Protein AF-A0A6P0TL24-F1 (afdb_monomer)

Nearest PDB structures (foldseek):
  1b33-assembly2_O  TM=9.748E-01  e=2.075E-07  Mastigocladus laminosus
  7vea-assembly1_eY  TM=9.847E-01  e=3.418E-07  Thermosynechococcus vestitus BP-1
  7ext-assembly1_b7  TM=9.639E-01  e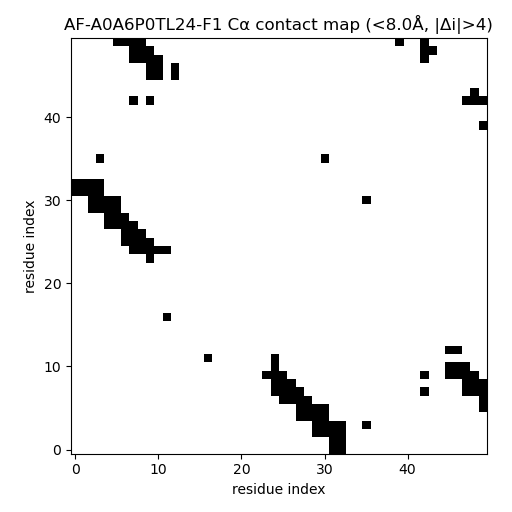=7.487E-07  Picosynechococcus sp. PCC 7002
  7eyd-assembly1_G8  TM=9.752E-01  e=1.148E-06  Nostoc sp. PCC 7120 = FACHB-418
  8imi-assembly1_Z  TM=9.779E-01  e=3.857E-06  Anthocerotibacter panamensis

Sequence (50 aa):
MRMFEITACVPSQTRIRTQRELQNTYFTKLVPYDNWFREQQRIQKMGGTI

Secondary structure (DSSP, 8-state):
--EEEEEEE---SS----SS-HHHHEEEEEEEHHHHHHHHHHHHHTT-B-

Structure (mmCIF, N/CA/C/O backbone):
data_AF-A0A6P0TL24-F1
#
_entry.id   AF-A0A6P0TL24-F1
#
loop_
_atom_site.group_PDB
_atom_site.id
_atom_site.type_symbol
_atom_site.label_atom_id
_atom_site.label_alt_id
_atom_site.label_comp_id
_atom_site.label_asym_id
_atom_site.label_entity_id
_atom_site.label_seq_id
_atom_site.pdbx_PDB_ins_code
_atom_site.Cartn_x
_atom_site.Cartn_y
_atom_site.Cartn_z
_atom_site.occupancy
_atom_site.B_iso_or_equiv
_atom_site.auth_seq_id
_atom_site.auth_comp_id
_atom_site.auth_asym_id
_atom_site.auth_atom_id
_atom_site.pdbx_PDB_model_num
ATOM 1 N N . MET A 1 1 ? -15.415 4.514 15.519 1.00 77.19 1 MET A N 1
ATOM 2 C CA . MET A 1 1 ? -14.764 3.984 14.298 1.00 77.19 1 MET A CA 1
ATOM 3 C C . MET A 1 1 ? -13.290 3.758 14.597 1.00 77.19 1 MET A C 1
ATOM 5 O O . MET A 1 1 ? -12.688 4.639 15.193 1.00 77.19 1 MET A O 1
ATOM 9 N N . ARG A 1 2 ? -12.732 2.586 14.263 1.00 94.62 2 ARG A N 1
ATOM 10 C CA . ARG A 1 2 ? -11.306 2.267 14.480 1.00 94.62 2 ARG A CA 1
ATOM 11 C C . ARG A 1 2 ? -10.505 2.614 13.222 1.00 94.62 2 ARG A C 1
ATOM 13 O O . ARG A 1 2 ? -10.977 2.345 12.119 1.00 94.62 2 ARG A O 1
ATOM 20 N N . MET A 1 3 ? -9.314 3.177 13.396 1.00 96.88 3 MET A N 1
ATOM 21 C CA . MET A 1 3 ? -8.393 3.551 12.31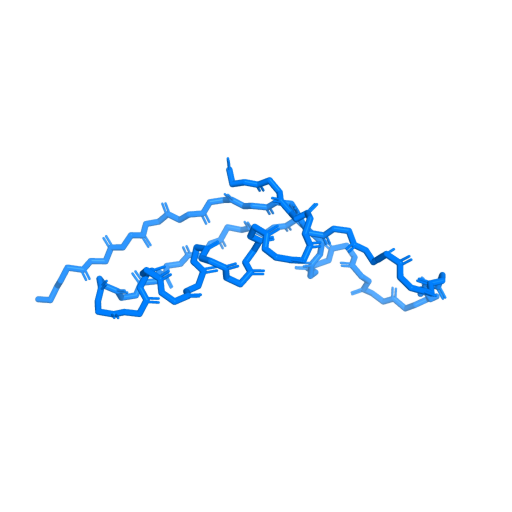8 1.00 96.88 3 MET A CA 1
ATOM 22 C C . MET A 1 3 ? -7.041 2.883 12.565 1.00 96.88 3 MET A C 1
ATOM 24 O O . MET A 1 3 ? -6.624 2.758 13.715 1.00 96.88 3 MET A O 1
ATOM 28 N N . PHE A 1 4 ? -6.367 2.480 11.496 1.00 97.56 4 PHE A N 1
ATOM 29 C CA . PHE A 1 4 ? -4.964 2.085 11.513 1.00 97.56 4 PHE A 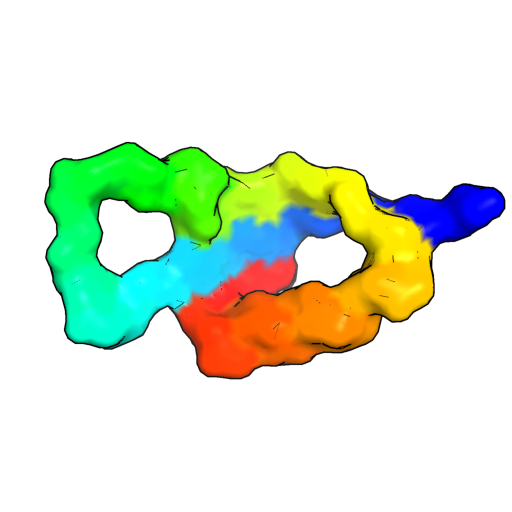CA 1
ATOM 30 C C . PHE A 1 4 ? -4.122 3.217 10.937 1.00 97.56 4 PHE A C 1
ATOM 32 O O . PHE A 1 4 ? -4.488 3.789 9.912 1.00 97.56 4 PHE A O 1
ATOM 39 N N . GLU A 1 5 ? -2.993 3.514 11.563 1.00 97.69 5 GLU A N 1
ATOM 40 C CA . GLU A 1 5 ? -1.917 4.281 10.942 1.00 97.69 5 GLU A CA 1
ATOM 41 C C . GLU A 1 5 ? -0.904 3.289 10.382 1.00 97.69 5 GLU A C 1
ATOM 43 O O . GLU A 1 5 ? -0.427 2.416 11.107 1.00 97.69 5 GLU A O 1
ATOM 48 N N . ILE A 1 6 ? -0.644 3.364 9.078 1.00 97.00 6 ILE A N 1
ATOM 49 C CA . ILE A 1 6 ? 0.195 2.389 8.379 1.00 97.00 6 ILE A CA 1
ATOM 50 C C . ILE A 1 6 ? 1.246 3.111 7.555 1.00 97.00 6 ILE A C 1
ATOM 52 O O . ILE A 1 6 ? 0.935 4.095 6.883 1.00 97.00 6 ILE A O 1
ATOM 56 N N . THR A 1 7 ? 2.468 2.591 7.592 1.00 97.75 7 THR A N 1
ATOM 57 C CA . THR A 1 7 ? 3.575 2.984 6.719 1.00 97.75 7 THR A CA 1
ATOM 58 C C . THR A 1 7 ? 3.838 1.830 5.767 1.00 97.75 7 THR A C 1
ATOM 60 O O . THR A 1 7 ? 3.727 0.682 6.177 1.00 97.75 7 THR A O 1
ATOM 63 N N . ALA A 1 8 ? 4.101 2.107 4.494 1.00 96.94 8 ALA A N 1
ATOM 64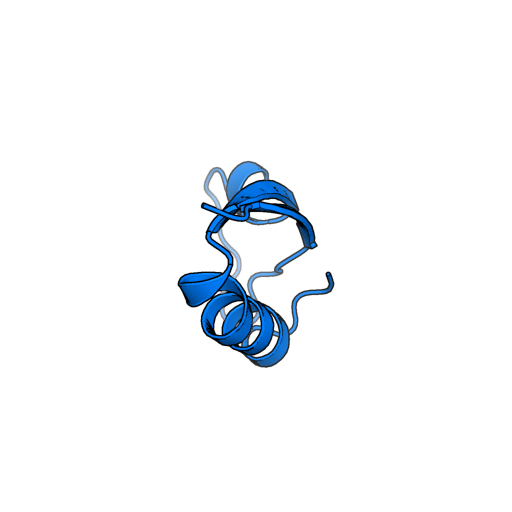 C CA . ALA A 1 8 ? 4.426 1.065 3.529 1.00 96.94 8 ALA A CA 1
ATOM 65 C C . ALA A 1 8 ? 5.306 1.593 2.392 1.00 96.94 8 ALA A C 1
ATOM 67 O O . ALA A 1 8 ? 5.259 2.775 2.040 1.00 96.94 8 ALA A O 1
ATOM 68 N N . CYS A 1 9 ? 6.063 0.678 1.787 1.00 95.44 9 CYS A N 1
ATOM 69 C CA . CYS A 1 9 ? 6.849 0.889 0.579 1.00 95.44 9 CYS A CA 1
ATOM 70 C C . CYS A 1 9 ? 6.322 -0.001 -0.557 1.00 95.44 9 CYS A C 1
ATOM 72 O O . CYS A 1 9 ? 6.339 -1.221 -0.419 1.00 95.44 9 CYS A O 1
ATOM 74 N N . VAL A 1 10 ? 5.866 0.566 -1.677 1.00 94.94 10 VAL A N 1
ATOM 75 C CA . VAL A 1 10 ? 5.336 -0.172 -2.838 1.00 94.94 10 VAL A CA 1
ATOM 76 C C . VAL A 1 10 ? 6.115 0.205 -4.108 1.00 94.94 10 VAL A C 1
ATOM 78 O O . VAL A 1 10 ? 5.908 1.297 -4.643 1.00 94.94 10 VAL A O 1
ATOM 81 N N . PRO A 1 11 ? 7.000 -0.669 -4.622 1.00 92.44 11 PRO A N 1
ATOM 82 C CA . PRO A 1 11 ? 7.762 -0.393 -5.837 1.00 92.44 11 PRO A CA 1
ATOM 83 C C . PRO A 1 11 ? 6.929 -0.612 -7.113 1.00 92.44 11 PRO A C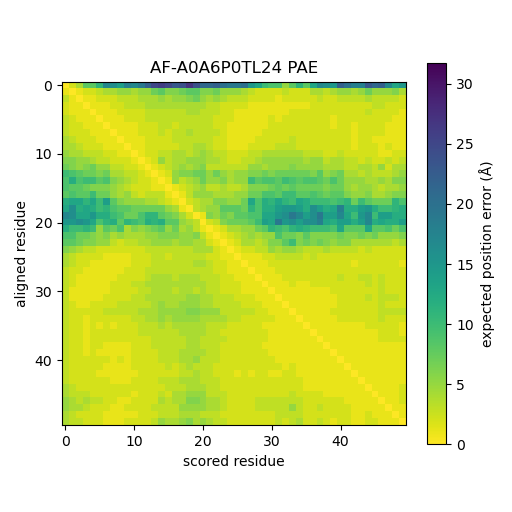 1
ATOM 85 O O . PRO A 1 11 ? 5.998 -1.419 -7.152 1.00 92.44 11 PRO A O 1
ATOM 88 N N . SER A 1 12 ? 7.306 0.057 -8.207 1.00 90.50 12 SER A N 1
ATOM 89 C CA . SER A 1 12 ? 6.768 -0.247 -9.540 1.00 90.50 12 SER A CA 1
ATOM 90 C C . SER A 1 12 ? 7.472 -1.477 -10.119 1.00 90.50 12 SER A C 1
ATOM 92 O O . SER A 1 12 ? 8.635 -1.407 -10.504 1.00 90.50 12 SER A O 1
ATOM 94 N N . GLN A 1 13 ? 6.765 -2.607 -10.208 1.00 87.00 13 GLN A N 1
ATOM 95 C CA . GLN A 1 13 ? 7.338 -3.859 -10.727 1.00 87.00 13 GLN A CA 1
ATOM 96 C C . GLN A 1 13 ? 7.382 -3.940 -12.259 1.00 87.00 13 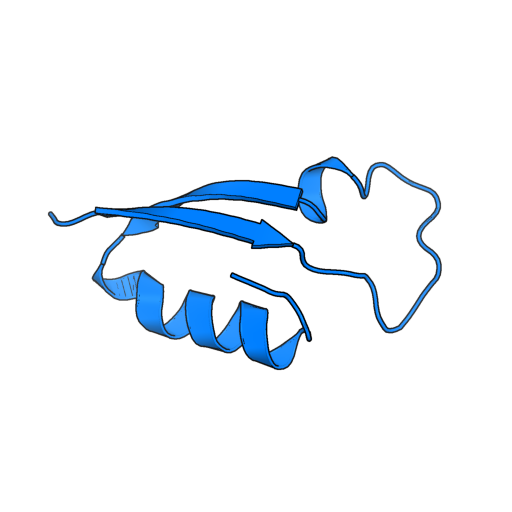GLN A C 1
ATOM 98 O O . GLN A 1 13 ? 8.176 -4.684 -12.821 1.00 87.00 13 GLN A O 1
ATOM 103 N N . THR A 1 14 ? 6.490 -3.227 -12.951 1.00 87.44 14 THR A N 1
ATOM 104 C CA . THR A 1 14 ? 6.232 -3.470 -14.382 1.00 87.44 14 THR A CA 1
ATOM 105 C C . THR A 1 14 ? 6.880 -2.455 -15.310 1.00 87.44 14 THR A C 1
ATOM 107 O O . THR A 1 14 ? 7.128 -2.768 -16.472 1.00 87.44 14 THR A O 1
ATOM 110 N N . ARG A 1 15 ? 7.112 -1.221 -14.848 1.00 84.25 15 ARG A N 1
ATOM 111 C CA . ARG A 1 15 ? 7.654 -0.138 -15.680 1.00 84.25 15 ARG A CA 1
ATOM 112 C C . ARG A 1 15 ? 8.534 0.794 -14.867 1.00 84.25 15 ARG A C 1
ATOM 114 O O . ARG A 1 15 ? 8.225 1.088 -13.713 1.00 84.25 15 ARG A O 1
ATOM 121 N N . ILE A 1 16 ? 9.556 1.334 -15.523 1.00 86.69 16 ILE A N 1
ATOM 122 C CA . ILE A 1 16 ? 10.282 2.501 -15.032 1.00 86.69 16 ILE A CA 1
ATOM 123 C C . ILE A 1 16 ? 9.377 3.715 -15.207 1.00 86.69 16 ILE A C 1
ATOM 125 O O . ILE A 1 16 ? 8.895 4.007 -16.303 1.00 86.69 16 ILE A O 1
ATOM 129 N N . ARG A 1 17 ? 9.097 4.388 -14.101 1.00 84.19 17 ARG A N 1
ATOM 130 C CA . ARG A 1 17 ? 8.179 5.517 -14.041 1.00 84.19 17 ARG A CA 1
ATOM 131 C C . ARG A 1 17 ? 9.010 6.785 -13.900 1.00 84.19 17 ARG A C 1
ATOM 133 O O . ARG A 1 17 ? 9.862 6.877 -13.028 1.00 84.19 17 ARG A O 1
ATOM 140 N N . THR A 1 18 ? 8.798 7.738 -14.800 1.00 79.94 18 THR A N 1
ATOM 141 C CA . THR A 1 18 ? 9.639 8.942 -14.931 1.00 79.94 18 THR A CA 1
ATOM 142 C C . THR A 1 18 ? 9.081 10.161 -14.193 1.00 79.94 18 THR A C 1
ATOM 144 O O . THR A 1 18 ? 9.717 11.208 -14.162 1.00 79.94 18 THR A O 1
ATOM 147 N N . GLN A 1 19 ? 7.883 10.043 -13.612 1.00 78.62 19 GLN A N 1
ATOM 148 C CA . GLN A 1 19 ? 7.188 11.116 -12.893 1.00 78.62 19 GLN A CA 1
ATOM 149 C C . GLN A 1 19 ? 7.249 10.895 -11.371 1.00 78.62 19 GLN A C 1
ATOM 151 O O . GLN A 1 19 ? 7.972 10.021 -10.904 1.00 78.62 19 GLN A O 1
ATOM 156 N N . ARG A 1 20 ? 6.522 11.714 -10.591 1.00 66.88 20 ARG A N 1
ATOM 157 C CA . ARG A 1 20 ? 6.536 11.784 -9.111 1.00 66.88 20 ARG A CA 1
ATOM 158 C C . ARG A 1 20 ? 6.086 10.486 -8.412 1.00 66.88 20 ARG A C 1
ATOM 160 O O . ARG A 1 20 ? 5.048 10.446 -7.762 1.00 66.88 20 ARG A O 1
ATOM 167 N N . GLU A 1 21 ? 6.880 9.431 -8.507 1.00 71.69 21 GLU A N 1
ATOM 168 C CA . GLU A 1 21 ? 6.593 8.141 -7.876 1.00 71.69 21 GLU A CA 1
ATOM 169 C C . GLU A 1 21 ? 6.937 8.136 -6.394 1.00 71.69 21 GLU A C 1
ATOM 171 O O . GLU A 1 21 ? 6.243 7.469 -5.646 1.00 71.69 21 GLU A O 1
ATOM 176 N N . LEU A 1 22 ? 7.916 8.932 -5.940 1.00 69.56 22 LEU A N 1
ATOM 177 C CA . LEU A 1 22 ? 8.385 8.912 -4.546 1.00 69.56 22 LEU A CA 1
ATOM 178 C C . LEU A 1 22 ? 7.245 9.076 -3.522 1.00 69.56 22 LEU A C 1
ATOM 180 O O . LEU A 1 22 ? 7.236 8.394 -2.505 1.00 69.56 22 LEU A O 1
ATOM 184 N N . GLN A 1 23 ? 6.254 9.920 -3.833 1.00 74.81 23 GLN A N 1
ATOM 185 C CA . GLN A 1 23 ? 5.064 10.156 -2.999 1.00 74.81 23 GLN A CA 1
ATOM 186 C C . GLN A 1 23 ? 4.133 8.934 -2.912 1.00 74.81 23 GLN A C 1
ATOM 188 O O . GLN A 1 23 ? 3.422 8.764 -1.928 1.00 74.81 23 GLN A O 1
ATOM 193 N N . ASN A 1 24 ? 4.130 8.093 -3.947 1.00 81.88 24 ASN A N 1
ATOM 194 C CA . ASN A 1 24 ? 3.307 6.888 -4.048 1.00 81.88 24 ASN A CA 1
ATOM 195 C C . ASN A 1 24 ? 4.087 5.614 -3.690 1.00 81.88 24 ASN A C 1
ATOM 197 O O . ASN A 1 24 ? 3.472 4.586 -3.408 1.00 81.88 24 ASN A O 1
ATOM 201 N N . THR A 1 25 ? 5.421 5.673 -3.707 1.00 91.25 25 THR A N 1
ATOM 202 C CA . THR A 1 25 ? 6.301 4.560 -3.362 1.00 91.25 25 THR A CA 1
ATOM 203 C C . THR A 1 25 ? 6.407 4.404 -1.858 1.00 91.25 25 THR A C 1
ATOM 205 O O . THR A 1 25 ? 6.220 3.295 -1.387 1.00 91.25 25 THR A O 1
ATOM 208 N N . TYR A 1 26 ? 6.670 5.473 -1.101 1.00 94.94 26 TYR A N 1
ATOM 209 C CA . TYR A 1 26 ? 6.804 5.407 0.356 1.00 94.94 26 TYR A CA 1
ATOM 210 C C . TYR A 1 26 ? 5.800 6.350 1.010 1.00 94.94 26 TYR A C 1
ATOM 212 O O . TYR A 1 26 ? 5.874 7.564 0.820 1.00 94.94 26 TYR A O 1
ATOM 220 N N . PHE A 1 27 ? 4.845 5.799 1.757 1.00 94.38 27 PHE A N 1
ATOM 221 C CA . PHE A 1 27 ? 3.754 6.583 2.326 1.00 94.38 27 PHE A CA 1
ATOM 222 C C . PHE A 1 27 ? 3.385 6.126 3.732 1.00 94.38 27 PHE A C 1
ATOM 224 O O . PHE A 1 27 ? 3.444 4.941 4.053 1.00 94.38 27 PHE A O 1
ATOM 231 N N . THR A 1 28 ? 2.910 7.085 4.525 1.00 96.69 28 THR A N 1
ATOM 232 C CA . THR A 1 28 ? 2.229 6.856 5.799 1.00 96.69 28 THR A CA 1
ATOM 233 C C . THR A 1 28 ? 0.820 7.421 5.694 1.00 96.69 28 THR A C 1
ATOM 235 O O . THR A 1 28 ? 0.641 8.558 5.252 1.00 96.69 28 THR A O 1
ATOM 238 N N . LYS A 1 29 ? -0.200 6.629 6.034 1.00 95.94 29 LYS A N 1
ATOM 239 C CA . LYS A 1 29 ? -1.600 7.068 5.942 1.00 95.94 29 LYS A CA 1
ATOM 240 C C . LYS A 1 29 ? -2.495 6.415 6.985 1.00 95.94 29 LYS A C 1
ATOM 242 O O . LYS A 1 29 ? -2.210 5.330 7.487 1.00 95.94 29 LYS A O 1
ATOM 247 N N . LEU A 1 30 ? -3.630 7.060 7.234 1.00 97.25 30 LEU A N 1
ATOM 248 C CA . LEU A 1 30 ? -4.705 6.518 8.052 1.00 97.25 30 LEU A CA 1
ATOM 249 C C . LEU A 1 30 ? -5.661 5.686 7.187 1.00 97.25 30 LEU A C 1
ATOM 251 O O . LEU A 1 30 ? -6.148 6.157 6.158 1.00 97.25 30 LEU A O 1
ATOM 255 N N . VAL A 1 31 ? -5.948 4.456 7.610 1.00 96.88 31 VAL A N 1
ATOM 256 C CA . VAL A 1 31 ? -6.856 3.528 6.922 1.00 96.88 31 VAL A CA 1
ATOM 257 C C . VAL A 1 31 ? -7.953 3.070 7.890 1.00 96.88 31 VAL A C 1
ATOM 259 O O . VAL A 1 31 ? -7.638 2.607 8.987 1.00 96.88 31 VAL A O 1
ATOM 262 N N . PRO A 1 32 ? -9.244 3.162 7.519 1.00 98.06 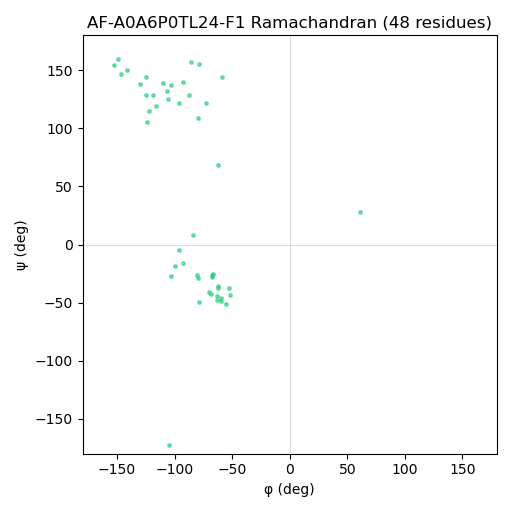32 PRO A N 1
ATOM 263 C CA . PRO A 1 32 ? -10.331 2.619 8.331 1.00 98.06 32 PRO A CA 1
ATOM 264 C C . PRO A 1 32 ? -10.181 1.115 8.571 1.00 98.06 32 PRO A C 1
ATOM 266 O O . PRO A 1 32 ? -9.780 0.385 7.664 1.00 98.06 32 PRO A O 1
ATOM 269 N N . TYR A 1 33 ? -10.562 0.644 9.762 1.00 97.19 33 TYR A N 1
ATOM 270 C CA . TYR A 1 33 ? -10.463 -0.772 10.139 1.00 97.19 33 TYR A CA 1
ATOM 271 C C . TYR A 1 33 ? -11.110 -1.711 9.111 1.00 97.19 33 TYR A C 1
ATOM 273 O O . TYR A 1 33 ? -10.495 -2.696 8.711 1.00 97.19 33 TYR A O 1
ATOM 281 N N . ASP A 1 34 ? -12.297 -1.356 8.619 1.00 97.50 34 ASP A N 1
ATOM 282 C CA . ASP A 1 34 ? -13.062 -2.173 7.667 1.00 97.50 34 ASP A CA 1
ATOM 283 C C . ASP A 1 34 ? -12.372 -2.287 6.295 1.00 97.50 34 ASP A C 1
ATOM 285 O O . ASP A 1 34 ? -12.544 -3.271 5.578 1.00 97.50 34 ASP A O 1
ATOM 289 N N . ASN A 1 35 ? -11.531 -1.306 5.945 1.00 96.94 35 ASN A N 1
ATOM 290 C CA . ASN A 1 35 ? -10.779 -1.282 4.690 1.00 96.94 35 ASN A CA 1
ATOM 291 C C . ASN A 1 35 ? -9.380 -1.899 4.816 1.00 96.94 35 ASN A C 1
ATOM 293 O O . ASN A 1 35 ? -8.754 -2.200 3.795 1.00 96.94 35 ASN A O 1
ATOM 297 N N . TRP A 1 36 ? -8.873 -2.085 6.039 1.00 97.25 36 TRP A N 1
ATOM 298 C CA . TRP A 1 36 ? -7.471 -2.430 6.259 1.00 97.25 36 TRP A CA 1
ATOM 299 C C . TRP A 1 36 ? -7.090 -3.780 5.655 1.00 97.25 36 TRP A C 1
ATOM 301 O O . TRP A 1 36 ? -6.092 -3.870 4.948 1.00 97.25 36 TRP A O 1
ATOM 311 N N . PHE A 1 37 ? -7.918 -4.809 5.831 1.00 97.88 37 PHE A N 1
ATOM 312 C CA . PHE A 1 37 ? -7.600 -6.150 5.332 1.00 97.88 37 PHE A CA 1
ATOM 313 C C . PHE A 1 37 ? -7.458 -6.195 3.800 1.00 97.88 37 PHE A C 1
ATOM 315 O O . PHE A 1 37 ? -6.571 -6.856 3.257 1.00 97.88 37 PHE A O 1
ATOM 322 N N . ARG A 1 38 ? -8.298 -5.434 3.086 1.00 98.00 38 ARG A N 1
ATOM 323 C CA . ARG A 1 38 ? -8.219 -5.308 1.625 1.00 98.00 38 ARG A CA 1
ATOM 324 C C . ARG A 1 38 ? -6.956 -4.564 1.194 1.00 98.00 38 ARG A C 1
ATOM 326 O O . ARG A 1 38 ? -6.312 -4.973 0.229 1.00 98.00 38 ARG A O 1
ATOM 333 N N . GLU A 1 39 ? -6.608 -3.487 1.893 1.00 97.25 39 GLU A N 1
ATOM 334 C CA . GLU A 1 39 ? -5.430 -2.678 1.573 1.00 97.25 39 GLU A CA 1
ATOM 335 C C . GLU A 1 39 ? -4.125 -3.423 1.881 1.00 97.25 39 GLU A C 1
ATOM 337 O O . GLU A 1 39 ? -3.212 -3.417 1.055 1.00 97.25 39 GLU A O 1
ATOM 342 N N . GLN A 1 40 ? -4.071 -4.149 3.000 1.00 97.81 40 GLN A N 1
ATOM 343 C CA . GLN A 1 40 ? -2.958 -5.023 3.363 1.00 97.81 40 GLN A CA 1
ATOM 344 C C . GLN A 1 40 ? -2.683 -6.054 2.257 1.00 97.81 40 GLN A C 1
ATOM 346 O O . GLN A 1 40 ? -1.559 -6.148 1.761 1.00 97.81 40 GLN A O 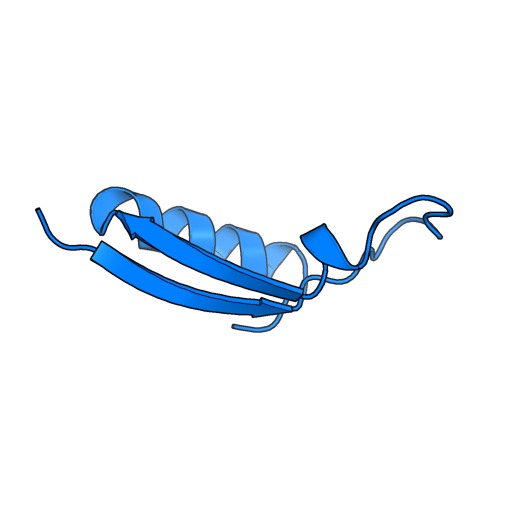1
ATOM 351 N N . GLN A 1 41 ? -3.716 -6.776 1.803 1.00 98.19 41 GLN A N 1
ATOM 352 C CA . GLN A 1 41 ? -3.565 -7.737 0.707 1.00 98.19 41 GLN A CA 1
ATOM 353 C C . GLN A 1 41 ? -3.142 -7.073 -0.606 1.00 98.19 41 GLN A C 1
ATOM 355 O O . GLN A 1 41 ? -2.391 -7.670 -1.379 1.00 98.19 41 GLN A O 1
ATOM 360 N N . ARG A 1 42 ? -3.626 -5.857 -0.894 1.00 97.44 42 ARG A N 1
ATOM 361 C CA . ARG A 1 42 ? -3.231 -5.113 -2.097 1.00 97.44 42 ARG A CA 1
ATOM 362 C C . ARG A 1 42 ? -1.737 -4.795 -2.071 1.00 97.44 42 ARG A C 1
ATOM 364 O O . ARG A 1 42 ? -1.067 -5.044 -3.070 1.00 97.44 42 ARG A O 1
ATOM 371 N N . ILE A 1 43 ? -1.224 -4.286 -0.948 1.00 96.94 43 ILE A N 1
ATOM 372 C CA . ILE A 1 43 ? 0.202 -3.966 -0.773 1.00 96.94 43 ILE A CA 1
ATOM 373 C C . ILE A 1 43 ? 1.052 -5.228 -0.959 1.00 96.94 43 ILE A C 1
ATOM 375 O O . ILE A 1 43 ? 1.969 -5.222 -1.777 1.00 96.94 43 ILE A O 1
ATOM 379 N N . GLN A 1 44 ? 0.677 -6.332 -0.306 1.00 97.00 44 GLN A N 1
ATOM 380 C CA . GLN A 1 44 ? 1.376 -7.617 -0.428 1.00 97.00 44 GLN A CA 1
ATOM 381 C C . GLN A 1 44 ? 1.399 -8.139 -1.874 1.00 97.00 44 GLN A C 1
ATOM 383 O O . GLN A 1 44 ? 2.449 -8.524 -2.382 1.00 97.00 44 GLN A O 1
ATOM 388 N N . LYS A 1 45 ? 0.259 -8.106 -2.579 1.00 96.81 45 LYS A N 1
ATOM 389 C CA . LYS A 1 45 ? 0.163 -8.560 -3.982 1.00 96.81 45 LYS A CA 1
ATOM 390 C C . LYS A 1 45 ? 0.931 -7.666 -4.955 1.00 96.81 45 LYS A C 1
ATOM 392 O O . LYS A 1 45 ? 1.361 -8.141 -5.999 1.00 96.81 45 LYS A O 1
ATOM 397 N N . MET A 1 46 ? 1.117 -6.391 -4.620 1.00 95.25 46 MET A N 1
ATOM 398 C CA . MET A 1 46 ? 1.951 -5.459 -5.385 1.00 95.25 46 MET A CA 1
ATOM 399 C C . MET A 1 46 ? 3.440 -5.543 -5.015 1.00 95.25 46 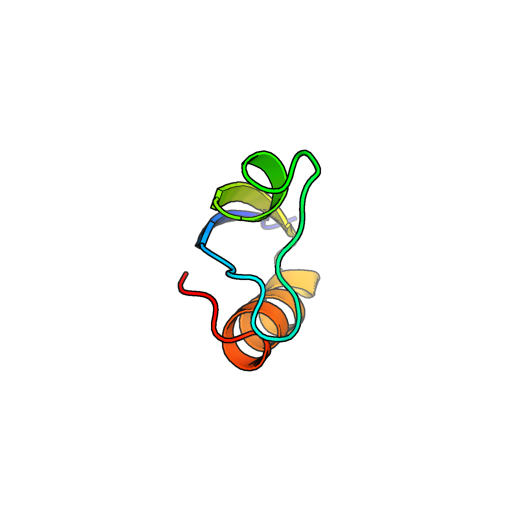MET A C 1
ATOM 401 O O . MET A 1 46 ? 4.226 -4.720 -5.481 1.00 95.25 46 MET A O 1
ATOM 405 N N . GLY A 1 47 ? 3.841 -6.528 -4.200 1.00 94.88 47 GLY A N 1
ATOM 406 C CA . GLY A 1 47 ? 5.215 -6.710 -3.718 1.00 94.88 47 GLY A CA 1
ATOM 407 C C . GLY A 1 47 ? 5.723 -5.533 -2.894 1.00 94.88 47 GLY A C 1
ATOM 408 O O . GLY A 1 47 ? 6.916 -5.245 -2.911 1.00 94.88 47 GLY A O 1
ATOM 409 N N . GLY A 1 48 ? 4.809 -4.827 -2.232 1.00 94.19 48 GLY A N 1
ATOM 410 C CA . GLY A 1 48 ? 5.157 -3.818 -1.253 1.00 94.19 48 GLY A CA 1
ATOM 411 C C . GLY A 1 48 ? 5.376 -4.414 0.134 1.00 94.19 48 GLY A C 1
ATOM 412 O O . GLY A 1 48 ? 4.841 -5.473 0.469 1.00 94.19 48 GLY A O 1
ATOM 413 N N . THR A 1 49 ? 6.131 -3.684 0.943 1.00 96.19 49 THR A N 1
ATOM 414 C CA . THR A 1 49 ? 6.421 -3.995 2.344 1.00 96.19 49 THR A CA 1
ATOM 415 C C . THR A 1 49 ? 5.628 -3.041 3.227 1.00 96.19 49 THR A C 1
ATOM 417 O O . THR A 1 49 ? 5.617 -1.840 2.959 1.00 96.19 49 THR A O 1
ATOM 420 N N . ILE A 1 50 ? 4.949 -3.578 4.240 1.00 94.94 50 ILE A N 1
ATOM 421 C CA . ILE A 1 50 ? 4.256 -2.821 5.296 1.00 94.94 50 ILE A CA 1
ATOM 422 C C . ILE A 1 50 ? 5.213 -2.717 6.477 1.00 94.94 50 ILE A C 1
ATOM 424 O O . ILE A 1 50 ? 5.725 -3.791 6.865 1.00 94.94 50 ILE A O 1
#

Solvent-accessible surface area (backbone atoms only — not comparable to full-atom values): 3092 Å² total; per-residue (Å²): 138,62,71,41,82,47,54,37,39,38,62,75,88,87,56,92,74,92,65,87,47,67,72,71,25,52,44,72,48,80,38,49,55,90,52,38,68,62,50,53,52,51,39,51,76,53,69,20,52,110

pLDDT: mean 91.78, std 8.31, range [66.88, 98.19]

Foldseek 3Di:
DDKDWDWKAFDDPPDDDPDDCVDVGTDIDIDDPVCVVVVVVVCVVSVMDD

Mean predicted aligned error: 3.65 Å

Radius of gyration: 11.89 Å; Cα contacts (8 Å, |Δi|>4): 63; chains: 1; bounding box: 25×20×30 Å